Protein AF-A0A7W5K7H0-F1 (afdb_monomer_lite)

Secondary structure (DSSP, 8-state):
-------------SS--HHHH---HHHHHHHHHHHHHHTTS-SSTTPPPGGGS-HHHHHHHHHHHHHHHHHHHHHHT--

pLDDT: mean 76.68, std 19.26, range [39.44, 97.44]

Sequence (79 aa):
MIHDRPSAGVGHNSAGCVLCTSIDHAGLVERLAEELWESRQDDTQWARRWADAGDLWHIRFRELARTAIDMLSGAAEGG

Foldseek 3Di:
DDDDDDDDDPDDCPDPDCVRVCPVVVVQLQVQLQVVQQVPADPDPPRDHPVRCDDVSSVVSSVVSVVVCVVVVVVVVPD

Radius of gyration: 21.15 Å; chains: 1; bounding box: 67×24×38 Å

Structure (mmCIF, N/CA/C/O backbone):
data_AF-A0A7W5K7H0-F1
#
_entry.id   AF-A0A7W5K7H0-F1
#
loop_
_atom_site.group_PDB
_atom_site.id
_atom_site.type_symbol
_atom_site.label_atom_id
_atom_site.label_alt_id
_atom_site.label_comp_id
_atom_site.label_asym_id
_atom_site.label_entity_id
_atom_site.label_seq_id
_atom_site.pdbx_PDB_ins_code
_atom_site.Cartn_x
_atom_site.Cartn_y
_atom_site.Cartn_z
_atom_site.occupancy
_atom_site.B_iso_or_equiv
_atom_site.auth_seq_id
_atom_site.auth_comp_id
_atom_site.auth_asym_id
_atom_site.auth_atom_id
_atom_site.pdbx_PDB_model_num
ATOM 1 N N . MET A 1 1 ? -53.497 17.686 -11.985 1.00 41.19 1 MET A N 1
ATOM 2 C CA . MET A 1 1 ? -54.181 16.952 -10.898 1.00 41.19 1 MET A CA 1
ATOM 3 C C . MET A 1 1 ? -53.212 15.893 -10.402 1.00 41.19 1 MET A C 1
ATOM 5 O O . MET A 1 1 ? -52.614 15.224 -11.233 1.00 41.19 1 MET A O 1
ATOM 9 N N . ILE A 1 2 ? -52.958 15.873 -9.094 1.00 45.28 2 ILE A N 1
ATOM 10 C CA . ILE A 1 2 ? -51.893 15.114 -8.418 1.00 45.28 2 ILE A CA 1
ATOM 11 C C . ILE A 1 2 ? -52.494 13.858 -7.753 1.00 45.28 2 ILE A C 1
ATOM 13 O O . ILE A 1 2 ? -53.659 13.900 -7.365 1.00 45.28 2 ILE A O 1
ATOM 17 N N . HIS A 1 3 ? -51.633 12.846 -7.556 1.00 42.09 3 HIS A N 1
ATOM 18 C CA . HIS A 1 3 ? -51.720 11.650 -6.689 1.00 42.09 3 HIS A CA 1
ATOM 19 C C . HIS A 1 3 ? -52.468 10.446 -7.301 1.00 42.09 3 HIS A C 1
ATOM 21 O O . HIS A 1 3 ? -53.457 10.616 -7.994 1.00 42.09 3 HIS A O 1
ATOM 27 N N . ASP A 1 4 ? -52.035 9.191 -7.158 1.00 43.16 4 ASP A N 1
ATOM 28 C CA . ASP A 1 4 ? -51.282 8.561 -6.070 1.00 43.16 4 ASP A CA 1
ATOM 29 C C . ASP A 1 4 ? -50.686 7.213 -6.551 1.00 43.16 4 ASP A C 1
ATOM 31 O O . ASP A 1 4 ? -51.379 6.428 -7.198 1.00 43.16 4 ASP A O 1
ATOM 35 N N . ARG A 1 5 ? -49.419 6.911 -6.238 1.00 51.47 5 ARG A N 1
ATOM 36 C CA . ARG A 1 5 ? -48.936 5.519 -6.147 1.00 51.47 5 ARG A CA 1
ATOM 37 C C . ARG A 1 5 ? -48.182 5.383 -4.824 1.00 51.47 5 ARG A C 1
ATOM 39 O O . ARG A 1 5 ? -47.185 6.086 -4.649 1.00 51.47 5 ARG A O 1
ATOM 46 N N . PRO A 1 6 ? -48.592 4.475 -3.924 1.00 49.75 6 PRO A N 1
ATOM 47 C CA . PRO A 1 6 ? -47.890 4.246 -2.675 1.00 49.75 6 PRO A CA 1
ATOM 48 C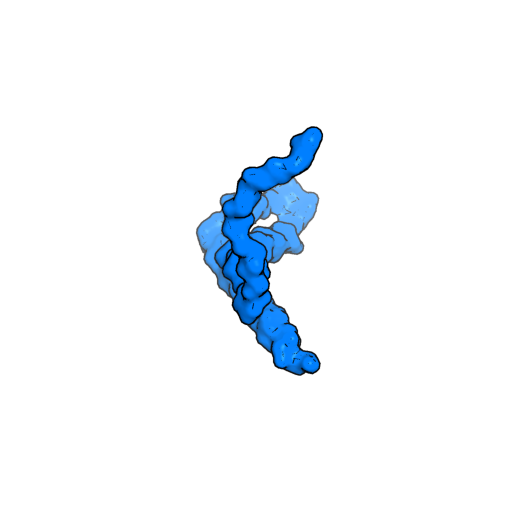 C . PRO A 1 6 ? -46.679 3.352 -2.953 1.00 49.75 6 PRO A C 1
ATOM 50 O O . PRO A 1 6 ? -46.775 2.125 -2.981 1.00 49.75 6 PRO A O 1
ATOM 53 N N . SER A 1 7 ? -45.522 3.966 -3.187 1.00 53.38 7 SER A N 1
ATOM 54 C CA . SER A 1 7 ? -44.245 3.252 -3.187 1.00 53.38 7 SER A CA 1
ATOM 55 C C . SER A 1 7 ? -43.716 3.206 -1.757 1.00 53.38 7 SER A C 1
ATOM 57 O O . SER A 1 7 ? -43.153 4.172 -1.255 1.00 53.38 7 SER A O 1
ATOM 59 N N . ALA A 1 8 ? -44.011 2.080 -1.112 1.00 51.94 8 ALA A N 1
ATOM 60 C CA . ALA A 1 8 ? -43.398 1.505 0.079 1.00 51.94 8 ALA A CA 1
ATOM 61 C C . ALA A 1 8 ? -42.304 2.337 0.787 1.00 51.94 8 ALA A C 1
ATOM 63 O O . ALA A 1 8 ? -41.171 2.429 0.329 1.00 51.94 8 ALA A O 1
ATOM 64 N N . GLY A 1 9 ? -42.665 2.824 1.977 1.00 47.47 9 GLY A N 1
ATOM 65 C CA . GLY A 1 9 ? -41.857 2.717 3.193 1.00 47.47 9 GLY A CA 1
ATOM 66 C C . GLY A 1 9 ? -40.477 3.366 3.185 1.00 47.47 9 GLY A C 1
ATOM 67 O O . GLY A 1 9 ? -39.473 2.709 2.926 1.00 47.47 9 GLY A O 1
ATOM 68 N N . VAL A 1 10 ? -40.418 4.613 3.656 1.00 56.00 10 VAL A N 1
ATOM 69 C CA . VAL A 1 10 ? -39.212 5.150 4.293 1.00 56.00 10 VAL A CA 1
ATOM 70 C C . VAL A 1 10 ? -38.949 4.345 5.575 1.00 56.00 10 VAL A C 1
ATOM 72 O O . VAL A 1 10 ? -39.596 4.521 6.605 1.00 56.00 10 VAL A O 1
ATOM 75 N N . GLY A 1 11 ? -38.049 3.368 5.483 1.00 48.97 11 GLY A N 1
ATOM 76 C CA . GLY A 1 11 ? -37.532 2.649 6.640 1.00 48.97 11 GLY A CA 1
ATOM 77 C C . GLY A 1 11 ? -36.602 3.567 7.422 1.00 48.97 11 GLY A C 1
ATOM 78 O O . GLY A 1 11 ? -35.536 3.938 6.937 1.00 48.97 11 GLY A O 1
ATOM 79 N N . HIS A 1 12 ? -37.019 3.950 8.625 1.00 54.34 12 HIS A N 1
ATOM 80 C CA . HIS A 1 12 ? -36.183 4.625 9.608 1.00 54.34 12 HIS A CA 1
ATOM 81 C C . HIS A 1 12 ? -34.924 3.778 9.878 1.00 54.34 12 HIS A C 1
ATOM 83 O O . HIS A 1 12 ? -35.010 2.690 10.445 1.00 54.34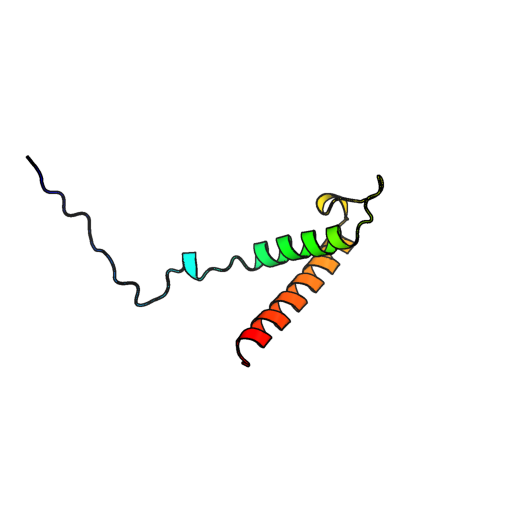 12 HIS A O 1
ATOM 89 N N . ASN A 1 13 ? -33.755 4.263 9.447 1.00 53.66 13 ASN A N 1
ATOM 90 C CA . ASN A 1 13 ? -32.460 3.630 9.702 1.00 53.66 13 ASN A CA 1
ATOM 91 C C . ASN A 1 13 ? -32.076 3.803 11.182 1.00 53.66 13 ASN A C 1
ATOM 93 O O . ASN A 1 13 ? -31.314 4.697 11.534 1.00 53.66 13 ASN A O 1
ATOM 97 N N . SER A 1 14 ? -32.597 2.940 12.055 1.00 55.38 14 SER A N 1
ATOM 98 C CA . SER A 1 14 ? -32.035 2.711 13.398 1.00 55.38 14 SER A CA 1
ATOM 99 C C . SER A 1 14 ? -30.839 1.743 13.376 1.00 55.38 14 SER A C 1
ATOM 101 O O . SER A 1 14 ? -30.238 1.483 14.411 1.00 55.38 14 SER A O 1
ATOM 103 N N . ALA A 1 15 ? -30.467 1.240 12.196 1.00 59.25 15 ALA A N 1
ATOM 104 C CA . ALA A 1 15 ? -29.202 0.574 11.921 1.00 59.25 15 ALA A CA 1
ATOM 105 C C . ALA A 1 15 ? -28.535 1.332 10.767 1.00 59.25 15 ALA A C 1
ATOM 107 O O . ALA A 1 15 ? -29.171 1.556 9.738 1.00 59.25 15 ALA A O 1
ATOM 108 N N . GLY A 1 16 ? -27.298 1.796 10.963 1.00 57.31 16 GLY A N 1
ATOM 109 C CA . GLY A 1 16 ? -26.565 2.563 9.955 1.00 57.31 16 GLY A CA 1
ATOM 110 C C . GLY A 1 16 ? -26.563 1.838 8.609 1.00 57.31 16 GLY A C 1
ATOM 111 O O . GLY A 1 16 ? -26.295 0.639 8.552 1.00 57.31 16 GLY A O 1
ATOM 112 N N . CYS A 1 17 ? -26.904 2.558 7.538 1.00 59.91 17 CYS A N 1
ATOM 113 C CA . CYS A 1 17 ? -26.901 2.036 6.175 1.00 59.91 17 CYS A CA 1
ATOM 114 C C . CYS A 1 17 ? -25.581 1.299 5.906 1.00 59.91 17 CYS A C 1
ATOM 116 O O . CYS A 1 17 ? -24.525 1.915 6.011 1.00 59.91 17 CYS A O 1
ATOM 118 N N . VAL A 1 18 ? -25.641 0.016 5.530 1.00 53.75 18 VAL A N 1
ATOM 119 C CA . VAL A 1 18 ? -24.458 -0.810 5.217 1.00 53.75 18 VAL A CA 1
ATOM 120 C C . VAL A 1 18 ? -23.566 -0.151 4.168 1.00 53.75 18 VAL A C 1
ATOM 122 O O . VAL A 1 18 ? -22.357 -0.266 4.253 1.00 53.75 18 VAL A O 1
ATOM 125 N N . LEU A 1 19 ? -24.116 0.598 3.210 1.00 53.97 19 LEU A N 1
ATOM 126 C CA . LEU A 1 19 ? -23.304 1.326 2.226 1.00 53.97 19 LEU A CA 1
ATOM 127 C C . LEU A 1 19 ? -22.630 2.575 2.812 1.00 53.97 19 LEU A C 1
ATOM 129 O O . LEU A 1 19 ? -21.591 2.994 2.319 1.00 53.97 19 LEU A O 1
ATOM 133 N N . CYS A 1 20 ? -23.200 3.163 3.865 1.00 55.81 20 CYS A N 1
ATOM 134 C CA . CYS A 1 20 ? -22.598 4.271 4.606 1.00 55.81 20 CYS A CA 1
ATOM 135 C C . CYS A 1 20 ? -21.618 3.795 5.693 1.00 55.81 20 CYS A C 1
ATOM 137 O O . CYS A 1 20 ? -20.810 4.595 6.152 1.00 55.81 20 CYS A O 1
ATOM 139 N N . THR A 1 21 ? -21.682 2.522 6.107 1.00 54.56 21 THR A N 1
ATOM 140 C CA . THR A 1 21 ? -20.786 1.901 7.102 1.00 54.56 21 THR A CA 1
ATOM 141 C C . THR A 1 21 ? -19.776 0.918 6.510 1.00 54.56 21 THR A C 1
ATOM 143 O O . THR A 1 21 ? -18.809 0.566 7.182 1.00 54.56 21 THR A O 1
ATOM 146 N N . SER A 1 22 ? -19.942 0.490 5.259 1.00 53.56 22 SER A N 1
ATOM 147 C CA . SER A 1 22 ? -18.984 -0.356 4.549 1.00 53.56 22 SER A CA 1
ATOM 148 C C . SER A 1 22 ? -17.859 0.520 4.021 1.00 53.56 22 SER A C 1
ATOM 150 O O . SER A 1 22 ? -17.799 0.851 2.839 1.00 53.56 22 SER A O 1
ATOM 152 N N . ILE A 1 23 ? -16.963 0.914 4.922 1.00 67.75 23 ILE A N 1
ATOM 153 C CA . ILE A 1 23 ? -15.644 1.403 4.541 1.00 67.75 23 ILE A CA 1
ATOM 154 C C . ILE A 1 23 ? -15.012 0.271 3.732 1.00 67.75 23 ILE A C 1
ATOM 156 O O . ILE A 1 23 ? -14.752 -0.805 4.274 1.00 67.75 23 ILE A O 1
ATOM 160 N N . ASP A 1 24 ? -14.821 0.479 2.428 1.00 81.19 24 ASP A N 1
ATOM 161 C CA . ASP A 1 24 ? -14.082 -0.459 1.590 1.00 81.19 24 ASP A CA 1
ATOM 162 C C . ASP A 1 24 ? -12.618 -0.460 2.040 1.00 81.19 24 ASP A C 1
ATOM 164 O O . ASP A 1 24 ? -11.771 0.283 1.546 1.00 81.19 24 ASP A O 1
ATOM 168 N N . HIS A 1 25 ? -12.337 -1.259 3.065 1.00 84.88 25 HIS A N 1
ATOM 169 C CA . HIS A 1 25 ? -11.040 -1.293 3.718 1.00 84.88 25 HIS A CA 1
ATOM 170 C C . HIS A 1 25 ? -9.949 -1.750 2.745 1.00 84.88 25 HIS A C 1
ATOM 172 O O . HIS A 1 25 ? -8.814 -1.288 2.819 1.00 84.88 25 HIS A O 1
ATOM 178 N N . ALA A 1 26 ? -10.292 -2.625 1.795 1.00 88.62 26 ALA A N 1
ATOM 179 C CA . ALA A 1 26 ? -9.372 -3.056 0.754 1.00 88.62 26 ALA A CA 1
ATOM 180 C C . ALA A 1 26 ? -8.984 -1.893 -0.174 1.00 88.62 26 ALA A C 1
ATOM 182 O O . ALA A 1 26 ? -7.792 -1.677 -0.393 1.00 88.62 26 ALA A O 1
ATOM 183 N N . GLY A 1 27 ? -9.954 -1.112 -0.658 1.00 89.25 27 GLY A N 1
ATOM 184 C CA . GLY A 1 27 ? -9.687 0.078 -1.465 1.00 89.25 27 GLY A CA 1
ATOM 185 C C . GLY A 1 27 ? -8.960 1.175 -0.695 1.00 89.25 27 GLY A C 1
ATOM 186 O O . GLY A 1 27 ? -8.074 1.817 -1.253 1.00 89.25 27 GLY A O 1
ATOM 187 N N . LEU A 1 28 ? -9.251 1.351 0.598 1.00 90.44 28 LEU A N 1
ATOM 188 C CA . LEU A 1 28 ? -8.519 2.293 1.448 1.00 90.44 28 LEU A CA 1
ATOM 189 C C . LEU A 1 28 ? -7.045 1.891 1.598 1.00 90.44 28 LEU A C 1
ATOM 191 O O . LEU A 1 28 ? -6.163 2.734 1.450 1.00 90.44 28 LEU A O 1
ATOM 195 N N . VAL A 1 29 ? -6.776 0.607 1.855 1.00 94.19 29 VAL A N 1
ATOM 196 C CA . VAL A 1 29 ? -5.411 0.065 1.911 1.00 94.19 29 VAL A CA 1
ATOM 197 C C . VAL A 1 29 ? -4.692 0.276 0.582 1.00 94.19 29 VAL A C 1
ATOM 199 O O . VAL A 1 29 ? -3.539 0.697 0.589 1.00 94.19 29 VAL A O 1
ATOM 202 N N . GLU A 1 30 ? -5.352 0.006 -0.546 1.00 94.56 30 GLU A N 1
ATOM 203 C CA . GLU A 1 30 ? -4.740 0.161 -1.868 1.00 94.56 30 GLU A CA 1
ATOM 204 C C . GLU A 1 30 ? -4.416 1.625 -2.172 1.00 94.56 30 GLU A C 1
ATOM 206 O O . GLU A 1 30 ? -3.290 1.941 -2.554 1.00 94.56 30 GLU A O 1
ATOM 211 N N . ARG A 1 31 ? -5.370 2.528 -1.928 1.00 93.56 31 ARG A N 1
ATOM 212 C CA . ARG A 1 31 ? -5.187 3.962 -2.159 1.00 93.56 31 ARG A CA 1
ATOM 213 C C . ARG A 1 31 ? -4.085 4.536 -1.277 1.00 93.56 31 ARG A C 1
ATOM 215 O O . ARG A 1 31 ? -3.274 5.327 -1.741 1.00 93.56 31 ARG A O 1
ATOM 222 N N . LEU A 1 32 ? -4.030 4.134 -0.009 1.00 95.25 32 LEU A N 1
ATOM 223 C CA . LEU A 1 32 ? -2.982 4.594 0.896 1.00 95.25 32 LEU A CA 1
ATOM 224 C C . LEU A 1 32 ? -1.610 4.019 0.518 1.00 95.25 32 LEU A C 1
ATOM 226 O O . LEU A 1 32 ? -0.607 4.719 0.630 1.00 95.25 32 LEU A O 1
ATOM 230 N N . ALA A 1 33 ? -1.547 2.768 0.058 1.00 96.56 33 ALA A N 1
ATOM 231 C CA . ALA A 1 33 ? -0.304 2.167 -0.419 1.00 96.56 33 ALA A CA 1
ATOM 232 C C . ALA A 1 33 ? 0.260 2.912 -1.640 1.00 96.56 33 ALA A C 1
ATOM 234 O O . ALA A 1 33 ? 1.461 3.185 -1.671 1.00 96.56 33 ALA A O 1
ATOM 235 N N . GLU A 1 34 ? -0.603 3.287 -2.589 1.00 95.44 34 GLU A N 1
ATOM 236 C CA . GLU A 1 34 ? -0.256 4.127 -3.741 1.00 95.44 34 GLU A CA 1
ATOM 237 C C . GLU A 1 34 ? 0.311 5.480 -3.295 1.00 95.44 34 GLU A C 1
ATOM 239 O O . GLU A 1 34 ? 1.439 5.812 -3.651 1.00 95.44 34 GLU A O 1
ATOM 244 N N . GLU A 1 35 ? -0.402 6.219 -2.442 1.00 94.12 35 GLU A N 1
ATOM 245 C CA . GLU A 1 35 ? 0.058 7.532 -1.967 1.00 94.12 35 GLU A CA 1
ATOM 246 C C . GLU A 1 35 ? 1.396 7.441 -1.221 1.00 94.12 35 GLU A C 1
ATOM 248 O O . GLU A 1 35 ? 2.283 8.270 -1.414 1.00 94.12 35 GLU A O 1
ATOM 253 N N . LEU A 1 36 ? 1.584 6.410 -0.389 1.00 94.38 36 LEU A N 1
ATOM 254 C CA . LEU A 1 36 ? 2.844 6.182 0.322 1.00 94.38 36 LEU A CA 1
ATOM 255 C C . LEU A 1 36 ? 3.999 5.860 -0.634 1.00 94.38 36 LEU A C 1
ATOM 257 O O . LEU A 1 36 ? 5.149 6.217 -0.357 1.00 94.38 36 LEU A O 1
ATOM 261 N N . TRP A 1 37 ? 3.728 5.148 -1.723 1.00 93.81 37 TRP A N 1
ATOM 262 C CA . TRP A 1 37 ? 4.729 4.867 -2.741 1.00 93.81 37 TRP A CA 1
ATOM 263 C C . TRP A 1 37 ? 5.104 6.133 -3.508 1.00 93.81 37 TRP A C 1
ATOM 265 O O . TRP A 1 37 ? 6.292 6.442 -3.635 1.00 93.81 37 TRP A O 1
ATOM 275 N N . GLU A 1 38 ? 4.100 6.866 -3.988 1.00 90.62 38 GLU A N 1
ATOM 276 C CA . GLU A 1 38 ? 4.283 8.070 -4.796 1.00 90.62 38 GLU A CA 1
ATOM 277 C C . GLU A 1 38 ? 4.939 9.195 -3.995 1.00 90.62 38 GLU A C 1
ATOM 279 O O . GLU A 1 38 ? 5.841 9.848 -4.510 1.00 90.62 38 GLU A O 1
ATOM 284 N N . SER A 1 39 ? 4.633 9.333 -2.699 1.00 90.44 39 SER A N 1
ATOM 285 C CA . SER A 1 39 ? 5.280 10.321 -1.823 1.00 90.44 39 SER A CA 1
ATOM 286 C C . SER A 1 39 ? 6.791 10.115 -1.656 1.00 90.44 39 SER A C 1
ATOM 288 O O . SER A 1 39 ? 7.469 10.964 -1.080 1.00 90.44 39 SER A O 1
ATOM 290 N N . ARG A 1 40 ? 7.310 8.940 -2.030 1.00 87.69 40 ARG A N 1
ATOM 291 C CA . ARG A 1 40 ? 8.732 8.576 -1.943 1.00 87.69 40 ARG A CA 1
ATOM 292 C C . ARG A 1 40 ? 9.424 8.597 -3.298 1.00 87.69 40 ARG A C 1
ATOM 294 O O . ARG A 1 40 ? 10.635 8.388 -3.347 1.00 87.69 40 ARG A O 1
ATOM 301 N N . GLN A 1 41 ? 8.677 8.814 -4.376 1.00 86.75 41 GLN A N 1
ATOM 302 C CA . GLN A 1 41 ? 9.275 9.065 -5.673 1.00 86.75 41 GLN A CA 1
ATOM 303 C C . GLN A 1 41 ? 9.713 10.527 -5.718 1.00 86.75 41 GLN A C 1
ATOM 305 O O . GLN A 1 41 ? 8.963 11.427 -5.352 1.00 86.75 41 GLN A O 1
ATOM 310 N N . ASP A 1 42 ? 10.953 10.753 -6.136 1.00 80.62 42 ASP A N 1
ATOM 311 C CA . ASP A 1 42 ? 11.439 12.099 -6.435 1.00 80.62 42 ASP A CA 1
ATOM 312 C C . ASP A 1 42 ? 10.751 12.618 -7.713 1.00 80.62 42 ASP A C 1
ATOM 314 O O . ASP A 1 42 ? 10.323 11.803 -8.534 1.00 80.62 42 ASP A O 1
ATOM 318 N N . ASP A 1 43 ? 10.678 13.936 -7.929 1.00 74.31 43 ASP A N 1
ATOM 319 C CA . ASP A 1 43 ? 10.053 14.557 -9.119 1.00 74.31 43 ASP A CA 1
ATOM 320 C C . ASP A 1 43 ? 10.989 14.450 -10.340 1.00 74.31 43 ASP A C 1
ATOM 322 O O . ASP A 1 43 ? 11.388 15.412 -10.996 1.00 74.31 43 ASP A O 1
ATOM 326 N N . THR A 1 44 ? 11.448 13.230 -10.597 1.00 76.50 44 THR A N 1
ATOM 327 C CA . THR A 1 44 ? 12.393 12.905 -11.654 1.00 76.50 44 THR A CA 1
ATOM 328 C C . THR A 1 44 ? 11.719 12.039 -12.698 1.00 76.50 44 THR A C 1
ATOM 330 O O . THR A 1 44 ? 10.790 11.281 -12.429 1.00 76.50 44 THR A O 1
ATOM 333 N N . GLN A 1 45 ? 12.277 12.054 -13.905 1.00 69.06 45 GLN A N 1
ATOM 334 C CA . GLN A 1 45 ? 11.875 11.173 -15.003 1.00 69.06 45 GLN A CA 1
ATOM 335 C C . GLN A 1 45 ? 12.005 9.663 -14.699 1.00 69.06 45 GLN A C 1
ATOM 337 O O . GLN A 1 45 ? 11.605 8.843 -15.523 1.00 69.06 45 GLN A O 1
ATOM 342 N N . TRP A 1 46 ? 12.588 9.287 -13.555 1.00 74.38 46 TRP A N 1
ATOM 343 C CA . TRP A 1 46 ? 12.735 7.900 -13.104 1.00 74.38 46 TRP A CA 1
ATOM 344 C C . TRP A 1 46 ? 11.750 7.512 -11.997 1.00 74.38 46 TRP A C 1
ATOM 346 O O . TRP A 1 46 ? 11.799 6.371 -11.531 1.00 74.38 46 TRP A O 1
ATOM 356 N N . ALA A 1 47 ? 10.863 8.428 -11.593 1.00 80.69 47 ALA A N 1
ATOM 357 C CA . ALA A 1 47 ? 9.748 8.130 -10.711 1.00 80.69 47 ALA A CA 1
ATOM 358 C C . ALA A 1 47 ? 8.918 6.994 -11.309 1.00 80.69 47 ALA A C 1
ATOM 360 O O . ALA A 1 47 ? 8.379 7.104 -12.414 1.00 80.69 47 ALA A O 1
ATOM 361 N N . ARG A 1 48 ? 8.821 5.880 -10.585 1.00 84.62 48 ARG A N 1
ATOM 362 C CA . ARG A 1 48 ? 7.939 4.789 -10.997 1.00 84.62 48 ARG A CA 1
ATOM 363 C C . ARG A 1 48 ? 6.565 5.044 -10.426 1.00 84.62 48 ARG A C 1
ATOM 365 O O . ARG A 1 48 ? 6.437 5.273 -9.226 1.00 84.62 48 ARG A O 1
ATOM 372 N N . ARG A 1 49 ? 5.536 4.940 -11.261 1.00 90.06 49 ARG A N 1
ATOM 373 C CA . ARG A 1 49 ? 4.156 4.944 -10.772 1.00 90.06 49 ARG A CA 1
ATOM 374 C C . ARG A 1 49 ? 3.919 3.721 -9.904 1.00 90.06 49 ARG A C 1
ATOM 376 O O . ARG A 1 49 ? 4.612 2.713 -10.048 1.00 90.06 49 ARG A O 1
ATOM 383 N N . TRP A 1 50 ? 2.912 3.788 -9.040 1.00 92.50 50 TRP A N 1
ATOM 384 C CA . TRP A 1 50 ? 2.533 2.644 -8.216 1.00 92.50 50 TRP A CA 1
ATOM 385 C C . TRP A 1 50 ? 2.285 1.382 -9.050 1.00 92.50 50 TRP A C 1
ATOM 387 O O . TRP A 1 50 ? 2.779 0.31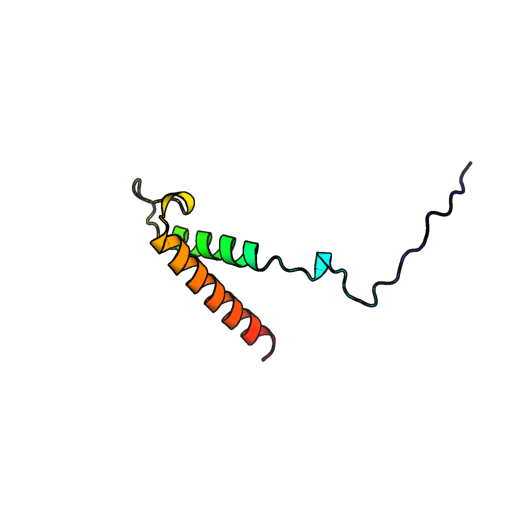4 -8.702 1.00 92.50 50 TRP A O 1
ATOM 397 N N . ALA A 1 51 ? 1.628 1.509 -10.205 1.00 91.44 51 ALA A N 1
ATOM 398 C CA . ALA A 1 51 ? 1.400 0.398 -11.134 1.00 91.44 51 ALA A CA 1
ATOM 399 C C . ALA A 1 51 ? 2.695 -0.318 -11.586 1.00 91.44 51 ALA A C 1
ATOM 401 O O . ALA A 1 51 ? 2.663 -1.514 -11.863 1.00 91.44 51 ALA A O 1
ATOM 402 N N . ASP A 1 52 ? 3.831 0.387 -11.587 1.00 92.62 52 ASP A N 1
ATOM 403 C CA . ASP A 1 52 ? 5.141 -0.093 -12.045 1.00 92.62 52 ASP A CA 1
ATOM 404 C C . ASP A 1 52 ? 6.110 -0.410 -10.888 1.00 92.62 52 ASP A C 1
ATOM 406 O O . ASP A 1 52 ? 7.291 -0.710 -11.108 1.00 92.62 52 ASP A O 1
ATOM 410 N N . ALA A 1 53 ? 5.641 -0.330 -9.637 1.00 88.69 53 ALA A N 1
ATOM 411 C CA . ALA A 1 53 ? 6.459 -0.558 -8.448 1.00 88.69 53 ALA A CA 1
ATOM 412 C C . ALA A 1 53 ? 7.001 -1.998 -8.387 1.00 88.69 53 ALA A C 1
ATOM 414 O O . ALA A 1 53 ? 8.116 -2.218 -7.921 1.00 88.69 53 ALA A O 1
ATOM 415 N N . GLY A 1 54 ? 6.260 -2.970 -8.927 1.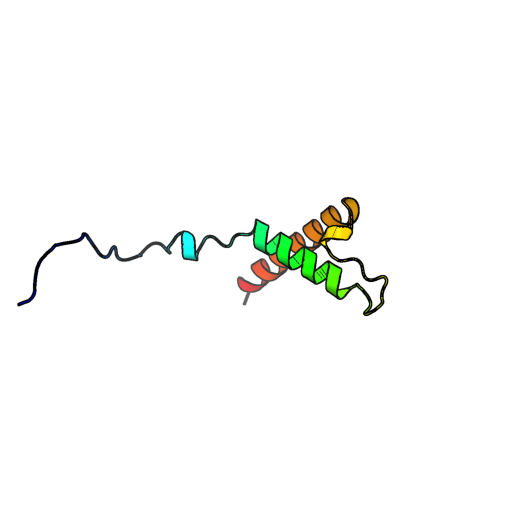00 93.19 54 GLY A N 1
ATOM 416 C CA . GLY A 1 54 ? 6.587 -4.397 -8.887 1.00 93.19 54 GLY A CA 1
ATOM 417 C C . GLY A 1 54 ? 6.121 -5.085 -7.598 1.00 93.19 54 GLY A C 1
ATOM 418 O O . GLY A 1 54 ? 5.936 -4.448 -6.560 1.00 93.19 54 GLY A O 1
ATOM 419 N N . ASP A 1 55 ? 5.957 -6.410 -7.657 1.00 95.31 55 ASP A N 1
ATOM 420 C CA . ASP A 1 55 ? 5.223 -7.194 -6.648 1.00 95.31 55 ASP A CA 1
ATOM 421 C C . 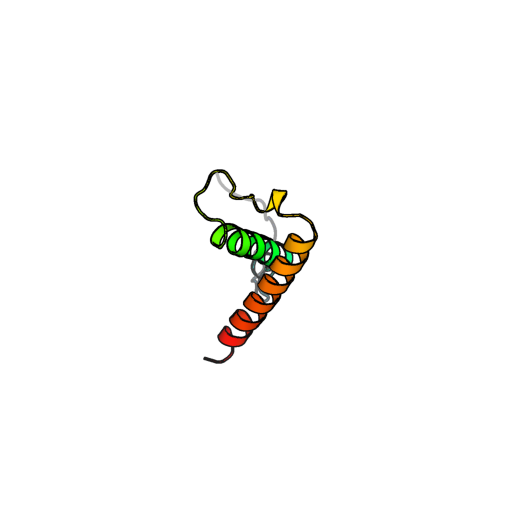ASP A 1 55 ? 5.753 -7.043 -5.218 1.00 95.31 55 ASP A C 1
ATOM 423 O O . ASP A 1 55 ? 4.980 -6.915 -4.268 1.00 95.31 55 ASP A O 1
ATOM 427 N N . LEU A 1 56 ? 7.080 -7.025 -5.046 1.00 95.25 56 LEU A N 1
ATOM 428 C CA . LEU A 1 56 ? 7.697 -6.862 -3.727 1.00 95.25 56 LEU A CA 1
ATOM 429 C C . LEU A 1 56 ? 7.270 -5.540 -3.077 1.00 95.25 56 LEU A C 1
ATOM 431 O O . LEU A 1 56 ? 6.934 -5.507 -1.893 1.00 95.25 56 LEU A O 1
ATOM 435 N N . TRP A 1 57 ? 7.279 -4.456 -3.849 1.00 94.94 57 TRP A N 1
ATOM 436 C CA . TRP A 1 57 ? 6.916 -3.136 -3.355 1.00 94.94 57 TRP A CA 1
ATOM 437 C C . TRP A 1 57 ? 5.409 -3.016 -3.148 1.00 94.94 57 TRP A C 1
ATOM 439 O O . TRP A 1 57 ? 4.992 -2.477 -2.124 1.00 94.94 57 TRP A O 1
ATOM 449 N N . HIS A 1 58 ? 4.599 -3.635 -4.014 1.00 96.31 58 HIS A N 1
ATOM 450 C CA . HIS A 1 58 ? 3.160 -3.782 -3.780 1.00 96.31 58 HIS A CA 1
ATOM 451 C C . HIS A 1 58 ? 2.846 -4.429 -2.435 1.00 96.31 58 HIS A C 1
ATOM 453 O O . HIS A 1 58 ? 2.046 -3.901 -1.664 1.00 96.31 58 HIS A O 1
ATOM 459 N N . ILE A 1 59 ? 3.509 -5.540 -2.116 1.00 97.44 59 ILE A N 1
ATOM 460 C CA . ILE A 1 59 ? 3.322 -6.240 -0.841 1.00 97.44 59 ILE A CA 1
ATOM 461 C C . ILE A 1 59 ? 3.706 -5.332 0.333 1.00 97.44 59 ILE A C 1
ATOM 463 O O . ILE A 1 59 ? 2.902 -5.132 1.244 1.00 97.44 59 ILE A O 1
ATOM 467 N N . ARG A 1 60 ? 4.902 -4.731 0.300 1.00 97.38 60 ARG A N 1
ATOM 468 C CA . ARG A 1 60 ? 5.422 -3.923 1.416 1.00 97.38 60 ARG A CA 1
ATOM 469 C C . ARG A 1 60 ? 4.589 -2.685 1.710 1.00 97.38 60 ARG A C 1
ATOM 471 O O . ARG A 1 60 ? 4.329 -2.386 2.873 1.00 97.38 60 ARG A O 1
ATOM 478 N N . PHE A 1 61 ? 4.160 -1.969 0.680 1.00 96.75 61 PHE A N 1
ATOM 479 C CA . PHE A 1 61 ? 3.395 -0.741 0.877 1.00 96.75 61 PHE A CA 1
ATOM 480 C C . PHE A 1 61 ? 1.938 -1.016 1.261 1.00 96.75 61 PHE A C 1
ATOM 482 O O . PHE A 1 61 ? 1.386 -0.267 2.063 1.00 96.75 61 PHE A O 1
ATOM 489 N N . ARG A 1 62 ? 1.349 -2.141 0.829 1.00 97.25 62 ARG A N 1
ATOM 490 C CA . ARG A 1 62 ? 0.058 -2.614 1.362 1.00 97.25 62 ARG A CA 1
ATOM 491 C C . ARG A 1 62 ? 0.147 -2.995 2.841 1.00 97.25 62 ARG A C 1
ATOM 493 O O . ARG A 1 62 ? -0.751 -2.664 3.609 1.00 97.25 62 ARG A O 1
ATOM 500 N N . GLU A 1 63 ? 1.214 -3.677 3.262 1.00 97.44 63 GLU A N 1
ATOM 501 C CA . GLU A 1 63 ? 1.465 -3.987 4.683 1.00 97.44 63 GLU A CA 1
ATOM 502 C C . GLU A 1 63 ? 1.622 -2.713 5.526 1.00 97.44 63 GLU A C 1
ATOM 504 O O . GLU A 1 63 ? 1.040 -2.600 6.610 1.00 97.44 63 GLU A O 1
ATOM 509 N N . LEU A 1 64 ? 2.359 -1.729 5.003 1.00 96.44 64 LEU A N 1
ATOM 510 C CA . LEU A 1 64 ? 2.538 -0.435 5.655 1.00 96.44 64 LEU A CA 1
ATOM 511 C C . LEU A 1 64 ? 1.212 0.328 5.775 1.00 96.44 64 LEU A C 1
ATOM 513 O O . LEU A 1 64 ? 0.889 0.822 6.854 1.00 96.44 64 LEU A O 1
ATOM 517 N N . ALA A 1 65 ? 0.424 0.376 4.699 1.00 96.12 65 ALA A N 1
ATOM 518 C CA . ALA A 1 65 ? -0.887 1.015 4.685 1.00 96.12 65 ALA A CA 1
ATOM 519 C C . ALA A 1 65 ? -1.846 0.389 5.709 1.00 96.12 65 ALA A C 1
ATOM 521 O O . ALA A 1 65 ? -2.496 1.114 6.458 1.00 96.12 65 ALA A O 1
ATOM 522 N N . ARG A 1 66 ? -1.885 -0.949 5.811 1.00 95.62 66 ARG A N 1
A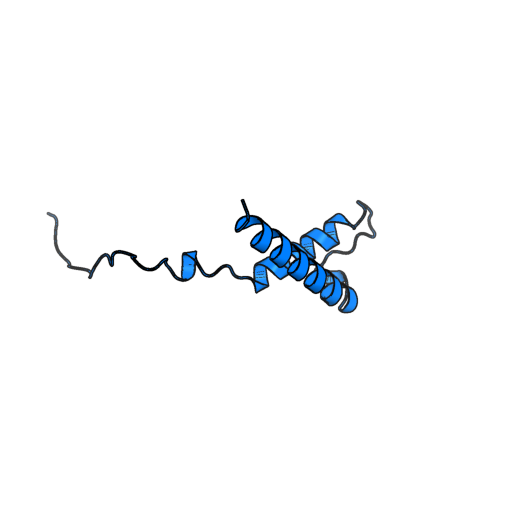TOM 523 C CA . ARG A 1 66 ? -2.686 -1.656 6.829 1.00 95.62 66 ARG A CA 1
ATOM 524 C C . ARG A 1 66 ? -2.298 -1.245 8.246 1.00 95.62 66 ARG A C 1
ATOM 526 O O . ARG A 1 66 ? -3.170 -0.904 9.033 1.00 95.62 66 ARG A O 1
ATOM 533 N N . THR A 1 67 ? -0.999 -1.238 8.545 1.00 95.69 67 THR A N 1
ATOM 534 C CA . THR A 1 67 ? -0.482 -0.830 9.863 1.00 95.69 67 THR A CA 1
ATOM 535 C C . THR A 1 67 ? -0.861 0.615 10.193 1.00 95.69 67 THR A C 1
ATOM 537 O O . THR A 1 67 ? -1.270 0.909 11.311 1.00 95.69 67 THR A O 1
ATOM 540 N N . ALA A 1 68 ? -0.753 1.523 9.219 1.00 93.62 68 ALA A N 1
ATOM 541 C CA . ALA A 1 68 ? -1.112 2.924 9.411 1.00 93.62 68 ALA A CA 1
ATOM 542 C C . ALA A 1 68 ? -2.613 3.105 9.689 1.00 93.62 68 ALA A C 1
ATOM 544 O O . ALA A 1 68 ? -2.978 3.849 10.596 1.00 93.62 68 ALA A O 1
ATOM 545 N N . ILE A 1 69 ? -3.478 2.409 8.945 1.00 91.38 69 ILE A N 1
ATOM 546 C CA . ILE A 1 69 ? -4.934 2.457 9.146 1.00 91.38 69 ILE A CA 1
ATOM 547 C C . ILE A 1 69 ? -5.312 1.922 10.529 1.00 91.38 69 ILE A C 1
ATOM 549 O O . ILE A 1 69 ? -6.107 2.560 11.216 1.00 91.38 69 ILE A O 1
ATOM 553 N N . ASP A 1 70 ? -4.727 0.801 10.954 1.00 90.62 70 ASP A N 1
ATOM 554 C CA . ASP A 1 70 ? -4.961 0.212 12.278 1.00 90.62 70 ASP A CA 1
ATOM 555 C C . ASP A 1 70 ? -4.583 1.190 13.404 1.00 90.62 70 ASP A C 1
ATOM 557 O O . ASP A 1 70 ? -5.406 1.495 14.267 1.00 90.62 70 ASP A O 1
ATOM 561 N N . MET A 1 71 ? -3.390 1.796 13.323 1.00 91.44 71 MET A N 1
ATOM 562 C CA . MET A 1 71 ? -2.938 2.799 14.296 1.00 91.44 71 MET A CA 1
ATOM 563 C C . MET A 1 71 ? -3.853 4.027 14.354 1.00 91.44 71 MET A C 1
ATOM 565 O O . MET A 1 71 ? -4.175 4.506 15.440 1.00 91.44 71 MET A O 1
ATOM 569 N N . LEU A 1 72 ? -4.265 4.554 13.199 1.00 85.75 72 LEU A N 1
ATOM 570 C CA . LEU A 1 72 ? -5.111 5.748 13.125 1.00 85.75 72 LEU A CA 1
ATOM 571 C C . LEU A 1 72 ? -6.547 5.470 13.580 1.00 85.75 72 LEU A C 1
ATOM 573 O O . LEU A 1 72 ? -7.173 6.336 14.188 1.00 85.75 72 LEU A O 1
ATOM 577 N N . SER A 1 73 ? -7.055 4.266 13.323 1.00 82.88 73 SER A N 1
ATOM 578 C CA . SER A 1 73 ? -8.392 3.853 13.758 1.00 82.88 73 SER A CA 1
ATOM 579 C C . SER A 1 73 ? -8.422 3.595 15.265 1.00 82.88 73 SER A C 1
ATOM 581 O O . SER A 1 73 ? -9.334 4.059 15.939 1.00 82.88 73 SER A O 1
ATOM 583 N N . GLY A 1 74 ? -7.385 2.956 15.817 1.00 74.19 74 GLY A N 1
ATOM 584 C CA . GLY A 1 74 ? -7.235 2.779 17.265 1.00 74.19 74 GLY A CA 1
ATOM 585 C C . GLY A 1 74 ? -6.997 4.093 18.019 1.00 74.19 74 GLY A C 1
ATOM 586 O O . GLY A 1 74 ? -7.438 4.242 19.156 1.00 74.19 74 GLY A O 1
ATOM 587 N N . ALA A 1 75 ? -6.358 5.084 17.387 1.00 59.00 75 ALA A N 1
ATOM 588 C CA . ALA A 1 75 ? -6.205 6.425 17.953 1.00 59.00 75 ALA A CA 1
ATOM 589 C C . ALA A 1 75 ? -7.532 7.207 18.030 1.00 59.00 75 ALA A C 1
ATOM 591 O O . ALA A 1 75 ? -7.669 8.081 18.884 1.00 59.00 75 ALA A O 1
ATOM 592 N N . ALA A 1 76 ? -8.511 6.900 17.171 1.00 55.09 76 ALA A N 1
ATOM 593 C CA . ALA A 1 76 ? -9.804 7.586 17.139 1.00 55.09 76 ALA A CA 1
ATOM 594 C C . ALA A 1 76 ? -10.751 7.180 18.287 1.00 55.09 76 ALA A C 1
ATOM 596 O O . ALA A 1 76 ? -11.667 7.933 18.608 1.00 55.09 76 ALA A O 1
ATOM 597 N N . GLU A 1 77 ? -10.528 6.027 18.925 1.00 51.19 77 GLU A N 1
ATOM 598 C CA . GLU A 1 77 ? -11.371 5.511 20.018 1.00 51.19 77 GLU A CA 1
ATOM 599 C C . GLU A 1 77 ? -10.836 5.845 21.427 1.00 51.19 77 GLU A C 1
ATOM 601 O O . GLU A 1 77 ? -11.470 5.509 22.426 1.00 51.19 77 GLU A O 1
ATOM 606 N N . GLY A 1 78 ? -9.674 6.503 21.526 1.00 50.41 78 GLY A N 1
ATOM 607 C CA . GLY A 1 78 ? -8.967 6.771 22.788 1.00 50.41 78 GLY A CA 1
ATOM 608 C C . GLY A 1 78 ? -8.881 8.242 23.219 1.00 50.41 78 GLY A C 1
ATOM 609 O O . GLY A 1 78 ? -8.009 8.560 24.029 1.00 50.41 78 GLY A O 1
ATOM 610 N N . GLY A 1 79 ? -9.713 9.128 22.658 1.00 39.44 79 GLY A N 1
ATOM 611 C CA . GLY A 1 79 ? -9.738 10.574 22.944 1.00 39.44 79 GLY A CA 1
ATOM 612 C C . GLY A 1 79 ? -10.798 10.996 23.951 1.00 39.44 79 GLY A C 1
ATOM 613 O O . GLY A 1 79 ? -11.969 10.602 23.759 1.00 39.44 79 GLY A O 1
#